Protein 1RCD (pdb70)

Structure (mmCIF, N/CA/C/O backbone):
data_1RCD
#
_entry.id   1RCD
#
_cell.length_a   182.355
_cell.length_b   182.355
_cell.length_c   182.355
_cell.angle_alpha   90.00
_cell.angle_beta   90.00
_cell.angle_gamma   90.00
#
_symmetry.space_group_name_H-M   'F 4 3 2'
#
loop_
_entity.id
_entity.type
_entity.pdbx_description
1 polymer 'L FERRITIN'
2 non-polymer 'TRIMETHYL GLYCINE'
3 water water
#
loop_
_atom_site.group_PDB
_atom_site.id
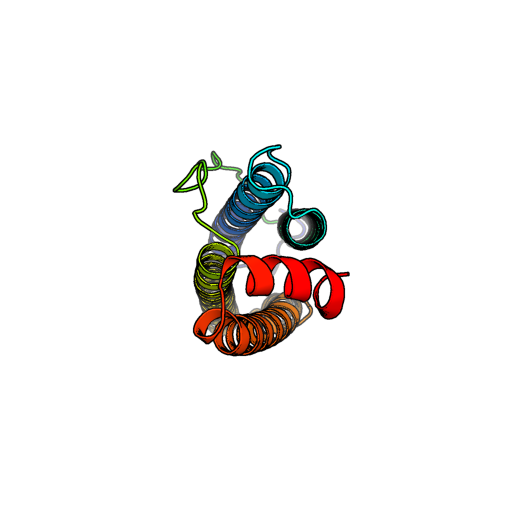_atom_site.type_symbol
_atom_site.label_atom_id
_atom_site.label_alt_id
_atom_site.label_comp_id
_atom_site.label_asym_id
_atom_site.label_entity_id
_atom_site.label_seq_id
_atom_site.pdbx_PDB_ins_code
_atom_site.Cartn_x
_atom_site.Cartn_y
_atom_site.Cartn_z
_atom_site.occupancy
_atom_site.B_iso_or_equiv
_atom_site.auth_seq_id
_atom_site.auth_comp_id
_atom_site.auth_asym_id
_atom_site.auth_atom_id
_atom_site.pdbx_PDB_model_num
ATOM 1 N N . SER A 1 3 ? 22.824 -18.395 53.099 1.00 18.99 2 SER A N 1
ATOM 2 C CA . SER A 1 3 ? 21.835 -17.984 52.061 1.00 17.05 2 SER A CA 1
ATOM 3 C C . SER A 1 3 ? 20.850 -19.125 51.856 1.00 15.35 2 SER A C 1
ATOM 4 O O . SER A 1 3 ? 21.253 -20.276 51.715 1.00 15.83 2 SER A O 1
ATOM 7 N N . GLN A 1 4 ? 19.565 -18.790 51.832 1.00 13.48 3 GLN A N 1
ATOM 8 C CA . GLN A 1 4 ? 18.495 -19.763 51.648 1.00 10.48 3 GLN A CA 1
ATOM 9 C C . GLN A 1 4 ? 18.550 -20.402 50.268 1.00 10.38 3 GLN A C 1
ATOM 10 O O . GLN A 1 4 ? 17.962 -21.447 50.026 1.00 12.47 3 GLN A O 1
ATOM 16 N N . VAL A 1 5 ? 19.248 -19.740 49.363 1.00 8.51 4 VAL A N 1
ATOM 17 C CA . VAL A 1 5 ? 19.366 -20.158 47.978 1.00 9.27 4 VAL A CA 1
ATOM 18 C C . VAL A 1 5 ? 20.567 -21.075 47.686 1.00 11.23 4 VAL A C 1
ATOM 19 O O . VAL A 1 5 ? 20.550 -21.884 46.746 1.00 8.80 4 VAL A O 1
ATOM 23 N N . ARG A 1 6 ? 21.584 -20.976 48.530 1.00 8.36 5 ARG A N 1
ATOM 24 C CA . ARG A 1 6 ? 22.811 -21.719 48.346 1.00 7.51 5 ARG A CA 1
ATOM 25 C C . ARG A 1 6 ? 22.676 -23.225 48.376 1.00 9.33 5 ARG A C 1
ATOM 26 O O . ARG A 1 6 ? 22.104 -23.793 49.308 1.00 9.99 5 ARG A O 1
ATOM 34 N N . GLN A 1 7 ? 23.227 -23.870 47.355 1.00 6.49 6 GLN A N 1
ATOM 35 C CA . GLN A 1 7 ? 23.204 -25.315 47.267 1.00 6.32 6 GLN A CA 1
ATOM 36 C C . GLN A 1 7 ? 24.316 -25.789 46.355 1.00 6.64 6 GLN A C 1
ATOM 37 O O . GLN A 1 7 ? 24.426 -25.350 45.216 1.00 8.56 6 GLN A O 1
ATOM 43 N N . ASN A 1 8 ? 25.135 -26.700 46.868 1.00 7.82 7 ASN A N 1
ATOM 44 C CA . ASN A 1 8 ? 26.254 -27.274 46.126 1.00 9.18 7 ASN A CA 1
ATOM 45 C C . ASN A 1 8 ? 27.190 -26.186 45.601 1.00 9.08 7 ASN A C 1
ATOM 46 O O . ASN A 1 8 ? 27.712 -26.280 44.486 1.00 8.00 7 ASN A O 1
ATOM 51 N N . PHE A 1 9 ? 27.369 -25.144 46.412 1.00 9.33 8 PHE A N 1
ATOM 52 C CA . PHE A 1 9 ? 28.240 -24.029 46.065 1.00 8.09 8 PHE A CA 1
ATOM 53 C C . PHE A 1 9 ? 29.340 -23.958 47.116 1.00 7.11 8 PHE A C 1
ATOM 54 O O . PHE A 1 9 ? 29.123 -23.515 48.240 1.00 9.25 8 PHE A O 1
ATOM 62 N N . HIS A 1 10 ? 30.517 -24.427 46.733 1.00 6.90 9 HIS A N 1
ATOM 63 C CA . HIS A 1 10 ? 31.676 -24.470 47.603 1.00 8.62 9 HIS A CA 1
ATOM 64 C C . HIS A 1 10 ? 32.341 -23.109 47.810 1.00 8.07 9 HIS A C 1
ATOM 65 O O . HIS A 1 10 ? 32.435 -22.292 46.896 1.00 8.14 9 HIS A O 1
ATOM 72 N N . GLN A 1 11 ? 32.852 -22.905 49.016 1.00 9.90 10 GLN A N 1
ATOM 73 C CA . GLN A 1 11 ? 33.547 -21.680 49.406 1.00 12.70 10 GLN A CA 1
ATOM 74 C C . GLN A 1 11 ? 34.715 -21.312 48.459 1.00 9.01 10 GLN A C 1
ATOM 75 O O . GLN A 1 11 ? 34.953 -20.138 48.169 1.00 8.44 10 GLN A O 1
ATOM 81 N N . ASP A 1 12 ? 35.455 -22.314 47.997 1.00 8.11 11 ASP A N 1
ATOM 82 C CA . ASP A 1 12 ? 36.574 -22.092 47.073 1.00 8.96 11 ASP A CA 1
ATOM 83 C C . ASP A 1 12 ? 36.107 -21.564 45.724 1.00 8.23 11 ASP A C 1
ATOM 84 O O . ASP A 1 12 ? 36.830 -20.826 45.062 1.00 8.07 11 ASP A O 1
ATOM 89 N N . CYS A 1 13 ? 34.922 -21.991 45.296 1.00 8.09 12 CYS A N 1
ATOM 90 C CA . CYS A 1 13 ? 34.362 -21.537 44.026 1.00 8.30 12 CYS A CA 1
ATOM 91 C C . CYS A 1 13 ? 33.881 -20.107 44.190 1.00 6.94 12 CYS A C 1
ATOM 92 O O . CYS A 1 13 ? 34.032 -19.287 43.287 1.00 9.50 12 CYS A O 1
ATOM 95 N N . GLU A 1 14 ? 33.298 -19.818 45.348 1.00 5.90 13 GLU A N 1
ATOM 96 C CA . GLU A 1 14 ? 32.827 -18.473 45.665 1.00 4.79 13 GLU A CA 1
ATOM 97 C C . GLU A 1 14 ? 34.023 -17.499 45.664 1.00 6.03 13 GLU A C 1
ATOM 98 O O . GLU A 1 14 ? 33.975 -16.422 45.064 1.00 5.97 13 GLU A O 1
ATOM 104 N N . ALA A 1 15 ? 35.110 -17.912 46.306 1.00 6.49 14 ALA A N 1
ATOM 105 C CA . ALA A 1 15 ? 36.315 -17.098 46.398 1.00 7.31 14 ALA A CA 1
ATOM 106 C C . ALA A 1 15 ? 36.990 -16.927 45.042 1.00 7.33 14 ALA A C 1
ATOM 107 O O . ALA A 1 15 ? 37.442 -15.836 44.697 1.00 7.31 14 ALA A O 1
ATOM 109 N N . GLY A 1 16 ? 37.058 -18.008 44.279 1.00 7.18 15 GLY A N 1
ATOM 1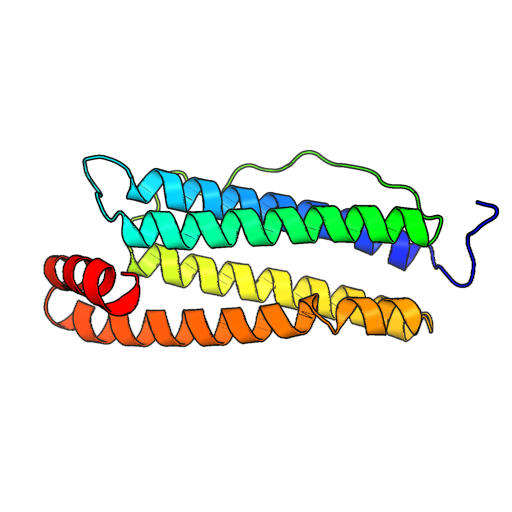10 C CA . GLY A 1 16 ? 37.669 -17.943 42.965 1.00 6.90 15 GLY A CA 1
ATOM 111 C C . GLY A 1 16 ? 36.898 -16.989 42.083 1.00 4.70 15 GLY A C 1
ATOM 112 O O . GLY A 1 16 ? 37.469 -16.281 41.273 1.00 7.35 15 GLY A O 1
ATOM 113 N N . LEU A 1 17 ? 35.583 -16.992 42.233 1.00 4.66 16 LEU A N 1
ATOM 114 C CA . LEU A 1 17 ? 34.715 -16.121 41.460 1.00 6.33 16 LEU A CA 1
ATOM 115 C C . LEU A 1 17 ? 35.050 -14.649 41.769 1.00 5.98 16 LEU A C 1
ATOM 116 O O . LEU A 1 17 ? 35.262 -13.844 40.856 1.00 8.35 16 LEU A O 1
ATOM 121 N N . ASN A 1 18 ? 35.155 -14.304 43.048 1.00 5.10 17 ASN A N 1
ATOM 122 C CA . ASN A 1 18 ? 35.486 -12.928 43.423 1.00 6.54 17 ASN A CA 1
ATOM 123 C C . ASN A 1 18 ? 36.864 -12.516 42.899 1.00 7.60 17 ASN A C 1
ATOM 124 O O . ASN A 1 18 ? 37.070 -11.373 42.471 1.00 5.74 17 ASN A O 1
ATOM 129 N N . ARG A 1 19 ? 37.804 -13.452 42.902 1.00 6.78 18 ARG A N 1
ATOM 130 C CA . ARG A 1 19 ? 39.145 -13.162 42.408 1.00 10.61 18 ARG A CA 1
ATOM 131 C C . ARG A 1 19 ? 39.099 -12.936 40.897 1.00 7.98 18 ARG A C 1
ATOM 132 O O . ARG A 1 19 ? 39.750 -12.035 40.376 1.00 8.05 18 ARG A O 1
ATOM 140 N N . THR A 1 20 ? 38.287 -13.722 40.202 1.00 6.86 19 THR A N 1
ATOM 141 C CA . THR A 1 20 ? 38.167 -13.591 38.756 1.00 7.29 19 THR A CA 1
ATOM 142 C C . THR A 1 20 ? 37.480 -12.295 38.290 1.00 7.23 19 THR A C 1
ATOM 143 O O . THR A 1 20 ? 37.827 -11.762 37.229 1.00 6.06 19 THR A O 1
ATOM 147 N N . VAL A 1 21 ? 36.513 -11.772 39.048 1.00 7.19 20 VAL A N 1
ATOM 148 C CA . VAL A 1 21 ? 35.897 -10.515 38.608 1.00 7.26 20 VAL A CA 1
ATOM 149 C C . VAL A 1 21 ? 36.927 -9.380 38.693 1.00 6.31 20 VAL A C 1
ATOM 150 O O . VAL A 1 21 ? 36.952 -8.492 37.836 1.00 6.14 20 VAL A O 1
ATOM 154 N N . ASN A 1 22 ? 37.823 -9.442 39.677 1.00 4.88 21 ASN A N 1
ATOM 155 C CA . ASN A 1 22 ? 38.850 -8.413 39.797 1.00 5.09 21 ASN A CA 1
ATOM 156 C C . ASN A 1 22 ? 39.787 -8.472 38.602 1.00 4.73 21 ASN A C 1
ATOM 157 O O . ASN A 1 22 ? 40.172 -7.441 38.052 1.00 4.93 21 ASN A O 1
ATOM 162 N N . LEU A 1 23 ? 40.161 -9.689 38.221 1.00 4.86 22 LEU A N 1
ATOM 163 C CA . LEU A 1 23 ? 41.037 -9.930 37.084 1.00 5.59 22 LEU A CA 1
ATOM 164 C C . LEU A 1 23 ? 40.389 -9.340 35.823 1.00 5.32 22 LEU A C 1
ATOM 165 O O . LEU A 1 23 ? 41.046 -8.667 35.028 1.00 4.94 22 LEU A O 1
ATOM 170 N N . LYS A 1 24 ? 39.100 -9.608 35.644 1.00 4.69 23 LYS A N 1
ATOM 171 C CA . LYS A 1 24 ? 38.356 -9.098 34.498 1.00 4.45 23 LYS A CA 1
ATOM 172 C C . LYS A 1 24 ? 38.297 -7.570 34.490 1.00 5.17 23 LYS A C 1
ATOM 173 O O . LYS A 1 24 ? 38.366 -6.961 33.428 1.00 4.83 23 LYS A O 1
ATOM 179 N N . PHE A 1 25 ? 38.125 -6.944 35.659 1.00 6.23 24 PHE A N 1
ATOM 180 C CA . PHE A 1 25 ? 38.118 -5.478 35.728 1.00 4.53 24 PHE A CA 1
ATOM 181 C C . PHE A 1 25 ? 39.507 -4.931 35.401 1.00 2.78 24 PHE A C 1
ATOM 182 O O . PHE A 1 25 ? 39.648 -3.911 34.726 1.00 2.70 24 PHE A O 1
ATOM 190 N N . HIS A 1 26 ? 40.539 -5.617 35.868 1.00 3.75 25 HIS A N 1
ATOM 191 C CA . HIS A 1 26 ? 41.896 -5.180 35.585 1.00 4.93 25 HIS A CA 1
ATOM 192 C C . HIS A 1 26 ? 42.203 -5.244 34.077 1.00 4.12 25 HIS A C 1
ATOM 193 O O . HIS A 1 26 ? 42.842 -4.338 33.540 1.00 5.49 25 HIS A O 1
ATOM 200 N N . SER A 1 27 ? 41.756 -6.311 33.411 1.00 4.25 26 SER A N 1
ATOM 201 C CA . SER A 1 27 ? 41.955 -6.474 31.970 1.00 5.40 26 SER A CA 1
ATOM 202 C C . SER A 1 27 ? 41.241 -5.374 31.214 1.00 3.82 26 SER A C 1
ATOM 203 O O . SER A 1 27 ? 41.780 -4.826 30.257 1.00 6.29 26 SER A O 1
ATOM 206 N N . SER A 1 28 ? 40.011 -5.085 31.628 1.00 4.96 27 SER A N 1
ATOM 207 C CA . SER A 1 28 ? 39.203 -4.024 31.024 1.00 6.04 27 SER A CA 1
ATOM 208 C C . SER A 1 28 ? 39.977 -2.706 31.110 1.00 4.88 27 SER A C 1
ATOM 209 O O . SER A 1 28 ? 40.084 -1.966 30.131 1.00 5.12 27 SER A O 1
ATOM 212 N N . TYR A 1 29 ? 40.539 -2.447 32.286 1.00 5.27 28 TYR A N 1
ATOM 213 C CA . TYR A 1 29 ? 41.306 -1.238 32.547 1.00 4.97 28 TYR A CA 1
ATOM 214 C C . TYR A 1 29 ? 42.543 -1.167 31.648 1.00 5.62 28 TYR A C 1
ATOM 215 O O . TYR A 1 29 ? 42.884 -0.093 31.134 1.00 3.14 28 TYR A O 1
ATOM 224 N N . VAL A 1 30 ? 43.209 -2.305 31.448 1.00 5.95 29 VAL A N 1
ATOM 225 C CA . VAL A 1 30 ? 44.390 -2.349 30.579 1.00 6.43 29 VAL A CA 1
ATOM 226 C C . VAL A 1 30 ? 43.993 -1.986 29.139 1.00 6.96 29 VAL A C 1
ATOM 227 O O . VAL A 1 30 ? 44.662 -1.182 28.485 1.00 5.23 29 VAL A O 1
ATOM 231 N N . TYR A 1 31 ? 42.893 -2.559 28.662 1.00 5.59 30 TYR A N 1
ATOM 232 C CA . TYR A 1 31 ? 42.415 -2.276 27.313 1.00 5.91 30 TYR A CA 1
ATOM 233 C C . TYR A 1 31 ? 42.019 -0.816 27.154 1.00 5.34 30 TYR A C 1
ATOM 234 O O . TYR A 1 31 ? 42.270 -0.226 26.114 1.00 4.78 30 TYR A O 1
ATOM 243 N N . LEU A 1 32 ? 41.397 -0.240 28.182 1.00 5.10 31 LEU A N 1
ATOM 244 C CA . LEU A 1 32 ? 41.005 1.171 28.157 1.00 5.44 31 LEU A CA 1
ATOM 245 C C . LEU A 1 32 ? 42.249 2.055 28.004 1.00 5.26 31 LEU A C 1
ATOM 246 O O . LEU A 1 32 ? 42.238 3.049 27.270 1.00 4.33 31 LEU A O 1
ATOM 251 N N . SER A 1 33 ? 43.307 1.705 28.730 1.00 3.90 32 SER A N 1
ATOM 252 C CA . SER A 1 33 ? 44.558 2.432 28.650 1.00 4.66 32 SER A CA 1
ATOM 253 C C . SER A 1 33 ? 45.091 2.377 27.219 1.00 6.25 32 SER A C 1
ATOM 254 O O . SER A 1 33 ? 45.548 3.385 26.682 1.00 7.50 32 SER A O 1
ATOM 257 N N . MET A 1 34 ? 45.057 1.194 26.610 1.00 7.06 33 MET A N 1
ATOM 258 C CA . MET A 1 34 ? 45.529 1.031 25.239 1.00 7.38 33 MET A CA 1
ATOM 259 C C . MET A 1 34 ? 44.695 1.859 24.282 1.00 7.98 33 MET A C 1
ATOM 260 O O . MET A 1 34 ? 45.248 2.561 23.448 1.00 11.65 33 MET A O 1
ATOM 265 N N . ALA A 1 35 ? 43.373 1.788 24.408 1.00 7.02 34 ALA A N 1
ATOM 266 C CA . ALA A 1 35 ? 42.468 2.557 23.551 1.00 7.15 34 ALA A CA 1
ATOM 267 C C . ALA A 1 35 ? 42.787 4.046 23.600 1.00 8.02 34 ALA A C 1
ATOM 268 O O . ALA A 1 35 ? 42.847 4.707 22.561 1.00 8.55 34 ALA A O 1
ATOM 270 N N . SER A 1 36 ? 42.985 4.566 24.809 1.00 7.25 35 SER A N 1
ATOM 271 C CA . SER A 1 36 ? 43.308 5.976 25.017 1.00 7.62 35 SER A CA 1
ATOM 272 C C . SER A 1 36 ? 44.647 6.344 24.380 1.00 8.25 35 SER A C 1
ATOM 273 O O . SER A 1 36 ? 44.799 7.434 23.815 1.00 7.81 35 SER A O 1
ATOM 276 N N . TYR A 1 37 ? 45.617 5.440 24.484 1.00 7.15 36 TYR A N 1
ATOM 277 C CA . TYR A 1 37 ? 46.942 5.660 23.915 1.00 7.44 36 TYR A CA 1
ATOM 278 C C . TYR A 1 37 ? 46.884 5.845 22.394 1.00 7.58 36 TYR A C 1
ATOM 279 O O . TYR A 1 37 ? 47.539 6.735 21.839 1.00 6.72 36 TYR A O 1
ATOM 288 N N . PHE A 1 38 ? 46.072 5.037 21.723 1.00 7.27 37 PHE A N 1
ATOM 289 C CA . PHE A 1 38 ? 45.978 5.132 20.276 1.00 8.87 37 PHE A CA 1
ATOM 290 C C . PHE A 1 38 ? 45.202 6.328 19.743 1.00 10.24 37 PHE A C 1
ATOM 291 O O . PHE A 1 38 ? 45.265 6.633 18.543 1.00 9.54 37 PHE A O 1
ATOM 299 N N . ASN A 1 39 ? 44.529 7.039 20.647 1.00 9.40 38 ASN A N 1
ATOM 300 C CA . ASN A 1 39 ? 43.766 8.232 20.286 1.00 11.06 38 ASN A CA 1
ATOM 301 C C . ASN A 1 39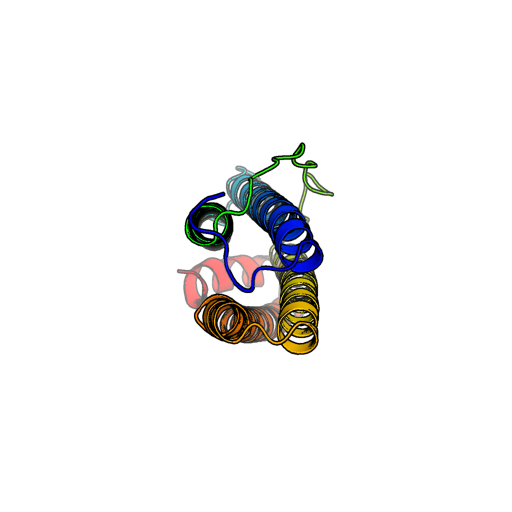 ? 44.598 9.491 20.491 1.00 9.47 38 ASN A C 1
ATOM 302 O O . ASN A 1 39 ? 44.127 10.599 20.248 1.00 10.00 38 ASN A O 1
ATOM 307 N N . ARG A 1 40 ? 45.816 9.323 21.001 1.00 8.11 39 ARG A N 1
ATOM 308 C CA . ARG A 1 40 ? 46.715 10.452 21.210 1.00 7.46 39 ARG A CA 1
ATOM 309 C C . ARG A 1 40 ? 47.042 11.058 19.850 1.00 7.06 39 ARG A C 1
ATOM 310 O O . ARG A 1 40 ? 47.204 10.327 18.868 1.00 6.04 39 ARG A O 1
ATOM 318 N N . ASP A 1 41 ? 47.156 12.381 19.787 1.00 5.80 40 ASP A N 1
ATOM 319 C CA . ASP A 1 41 ? 47.442 13.039 18.515 1.00 7.81 40 ASP A CA 1
ATOM 320 C C . ASP A 1 41 ? 48.771 12.585 17.896 1.00 7.73 40 ASP A C 1
ATOM 321 O O . ASP A 1 41 ? 48.957 12.654 16.687 1.00 6.48 40 ASP A O 1
ATOM 326 N N . ASP A 1 42 ? 49.690 12.117 18.726 1.00 5.97 41 ASP A N 1
ATOM 327 C CA . ASP A 1 42 ? 50.970 11.668 18.229 1.00 6.77 41 ASP A CA 1
ATOM 328 C C . ASP A 1 42 ? 51.016 10.165 17.944 1.00 6.88 41 ASP A C 1
ATOM 329 O O . ASP A 1 42 ? 52.083 9.623 17.682 1.00 7.28 41 ASP A O 1
ATOM 334 N N . VAL A 1 43 ? 49.871 9.495 18.022 1.00 4.89 42 VAL A N 1
ATOM 335 C CA . VAL A 1 43 ? 49.797 8.058 17.741 1.00 5.54 42 VAL A CA 1
ATOM 336 C C . VAL A 1 43 ? 48.775 7.945 16.618 1.00 7.86 42 VAL A C 1
ATOM 337 O O . VAL A 1 43 ? 49.052 7.369 15.562 1.00 9.92 42 VAL A O 1
ATOM 341 N N . ALA A 1 44 ? 47.592 8.495 16.863 1.00 6.71 43 ALA A N 1
ATOM 342 C CA . ALA A 1 44 ? 46.538 8.574 15.867 1.00 8.40 43 ALA A CA 1
ATOM 343 C C . ALA A 1 44 ? 46.176 7.334 15.048 1.00 9.09 43 ALA A C 1
ATOM 344 O O . ALA A 1 44 ? 46.150 7.386 13.814 1.00 7.70 43 ALA A O 1
ATOM 346 N N . LEU A 1 45 ? 45.847 6.238 15.721 1.00 7.25 44 LEU A N 1
ATOM 347 C CA . LEU A 1 45 ? 45.433 5.019 15.030 1.00 7.21 44 LEU A CA 1
ATOM 348 C C . LEU A 1 45 ? 44.030 4.707 15.561 1.00 7.16 44 LEU A C 1
ATOM 349 O O . LEU A 1 45 ? 43.840 3.831 16.397 1.00 6.13 44 LEU A O 1
ATOM 354 N N . SER A 1 46 ? 43.047 5.431 15.038 1.00 7.27 45 SER A N 1
ATOM 355 C CA . SER A 1 46 ? 41.657 5.313 15.463 1.00 9.51 45 SER A CA 1
ATOM 356 C C . SER A 1 46 ? 41.035 3.918 15.493 1.00 8.27 45 SER A C 1
ATOM 357 O O . SER A 1 46 ? 40.195 3.638 16.347 1.00 6.61 45 SER A O 1
ATOM 360 N N . ASN A 1 47 ? 41.370 3.067 14.530 1.00 8.34 46 ASN A N 1
ATOM 361 C CA . ASN A 1 47 ? 40.804 1.717 14.525 1.00 8.75 46 ASN A CA 1
ATOM 362 C C . ASN A 1 47 ? 41.448 0.764 15.528 1.00 7.53 46 ASN A C 1
ATOM 363 O O . ASN A 1 47 ? 40.821 -0.211 15.944 1.00 8.95 46 ASN A O 1
ATOM 368 N N . PHE A 1 48 ? 42.687 1.054 15.930 1.00 6.82 47 PHE A N 1
ATOM 369 C CA . PHE A 1 48 ? 43.355 0.262 16.966 1.00 4.87 47 PHE A CA 1
ATOM 370 C C . PHE A 1 48 ? 42.635 0.667 18.249 1.00 5.75 47 PHE A C 1
ATOM 371 O O . PHE A 1 48 ? 42.284 -0.172 19.070 1.00 7.63 47 PHE A O 1
ATOM 379 N N . ALA A 1 49 ? 42.403 1.970 18.402 1.00 5.73 48 ALA A N 1
ATOM 380 C CA . ALA A 1 49 ? 41.712 2.498 19.580 1.00 7.90 48 ALA A CA 1
ATOM 381 C C . ALA A 1 49 ? 40.327 1.852 19.723 1.00 8.36 48 ALA A C 1
ATOM 382 O O . ALA A 1 49 ? 39.956 1.383 20.801 1.00 8.17 48 ALA A O 1
ATOM 384 N N . LYS A 1 50 ? 39.583 1.823 18.622 1.00 7.81 49 LYS A N 1
ATOM 385 C CA . LYS A 1 50 ? 38.245 1.236 18.567 1.00 9.47 49 LYS A CA 1
ATOM 386 C C . LYS A 1 50 ? 38.277 -0.226 18.999 1.00 7.34 49 LYS A C 1
ATOM 387 O O . LYS A 1 50 ? 37.449 -0.666 19.795 1.00 5.23 49 LYS A O 1
ATOM 393 N N . PHE A 1 51 ? 39.235 -0.966 18.451 1.00 6.97 50 PHE A N 1
ATOM 394 C CA . PHE A 1 51 ? 39.413 -2.381 18.753 1.00 5.94 50 PHE A CA 1
ATOM 395 C C . PHE A 1 51 ? 39.637 -2.618 20.247 1.00 5.13 50 PHE A C 1
ATOM 396 O O . PHE A 1 51 ? 38.990 -3.476 20.847 1.00 6.63 50 PHE A O 1
ATOM 404 N N . PHE A 1 52 ? 40.550 -1.865 20.850 1.00 4.64 51 PHE A N 1
ATOM 405 C CA . PHE A 1 52 ? 40.840 -2.036 22.264 1.00 4.67 51 PHE A CA 1
ATOM 406 C C . PHE A 1 52 ? 39.708 -1.543 23.150 1.00 5.25 51 PHE A C 1
ATOM 407 O O . PHE A 1 52 ? 39.483 -2.084 24.236 1.00 6.89 51 PHE A O 1
ATOM 415 N N . ARG A 1 53 ? 38.960 -0.560 22.662 1.00 6.35 52 ARG A N 1
ATOM 416 C CA . ARG A 1 53 ? 37.822 -0.016 23.391 1.00 8.66 52 ARG A CA 1
ATOM 417 C C . ARG A 1 53 ? 36.767 -1.123 23.490 1.00 9.29 52 ARG A C 1
ATOM 418 O O . ARG A 1 53 ? 36.139 -1.326 24.536 1.00 8.09 52 ARG A O 1
ATOM 426 N N . GLU A 1 54 ? 36.573 -1.839 22.386 1.00 9.78 53 GLU A N 1
ATOM 427 C CA . GLU A 1 54 ? 35.616 -2.943 22.339 1.00 10.13 53 GLU A CA 1
ATOM 428 C C . GLU A 1 54 ? 36.040 -4.065 23.267 1.00 7.78 53 GLU A C 1
ATOM 429 O O . GLU A 1 54 ? 35.209 -4.608 24.000 1.00 9.98 53 GLU A O 1
ATOM 435 N N . ARG A 1 55 ? 37.330 -4.393 23.267 1.00 3.45 54 ARG A N 1
ATOM 436 C CA . ARG A 1 55 ? 37.849 -5.429 24.155 1.00 4.91 54 ARG A CA 1
ATOM 437 C C . ARG A 1 55 ? 37.592 -5.013 25.607 1.00 4.80 54 ARG A C 1
ATOM 438 O O . ARG A 1 55 ? 37.210 -5.841 26.429 1.00 7.68 54 ARG A O 1
ATOM 446 N N . SER A 1 56 ? 37.815 -3.735 25.914 1.00 5.48 55 SER A N 1
ATOM 447 C CA . SER A 1 56 ? 37.600 -3.196 27.256 1.00 6.54 55 SER A CA 1
ATOM 448 C C . SER A 1 56 ? 36.159 -3.418 27.713 1.00 8.93 55 SER A C 1
ATOM 449 O O . SER A 1 56 ? 35.920 -3.917 28.818 1.00 6.93 55 SER A O 1
ATOM 452 N N . GLU A 1 57 ? 35.201 -3.015 26.879 1.00 9.59 56 GLU A N 1
ATOM 453 C CA . GLU A 1 57 ? 33.788 -3.193 27.214 1.00 12.72 56 GLU A CA 1
ATOM 454 C C . GLU A 1 57 ? 33.410 -4.666 27.390 1.00 11.01 56 GLU A C 1
ATOM 455 O O . GLU A 1 57 ? 32.622 -4.993 28.272 1.00 11.65 56 GLU A O 1
ATOM 461 N N . GLU A 1 58 ? 33.980 -5.550 26.574 1.00 10.50 57 GLU A N 1
ATOM 462 C CA . GLU A 1 58 ? 33.689 -6.979 26.682 1.00 12.90 57 GLU A CA 1
ATOM 463 C C . GLU A 1 58 ? 34.155 -7.558 28.017 1.00 10.77 57 GLU A C 1
ATOM 464 O O . GLU A 1 58 ? 33.438 -8.350 28.644 1.00 7.67 57 GLU A O 1
ATOM 470 N N . GLU A 1 59 ? 35.362 -7.180 28.437 1.00 8.30 58 GLU A N 1
ATOM 471 C CA . GLU A 1 59 ? 35.920 -7.651 29.708 1.00 8.59 58 GLU A CA 1
ATOM 472 C C . GLU A 1 59 ? 35.081 -7.131 30.869 1.00 7.95 58 GLU A C 1
ATOM 473 O O . GLU A 1 59 ? 34.835 -7.852 31.839 1.00 7.47 58 GLU A O 1
ATOM 479 N N . LYS A 1 60 ? 34.635 -5.883 30.759 1.00 8.56 59 LYS A N 1
ATOM 480 C CA . LYS A 1 60 ? 33.797 -5.271 31.786 1.00 9.06 59 LYS A CA 1
ATOM 481 C C . LYS A 1 60 ? 32.470 -6.029 31.908 1.00 10.11 59 LYS A C 1
ATOM 482 O O . LYS A 1 60 ? 32.025 -6.331 33.013 1.00 9.55 59 LYS A O 1
ATOM 488 N N . GLU A 1 61 ? 31.836 -6.338 30.782 1.00 9.53 60 GLU A N 1
ATOM 489 C CA . GLU A 1 61 ? 30.568 -7.058 30.843 1.00 13.98 60 GLU A CA 1
ATOM 490 C C . GLU A 1 61 ? 30.730 -8.469 31.419 1.00 10.96 60 GLU A C 1
ATOM 491 O O . GLU A 1 61 ? 29.834 -8.984 32.095 1.00 11.39 60 GLU A O 1
ATOM 497 N N . HIS A 1 62 ? 31.871 -9.095 31.163 1.00 8.01 61 HIS A N 1
ATOM 498 C CA . HIS A 1 62 ? 32.125 -10.423 31.712 1.00 8.96 61 HIS A CA 1
ATOM 499 C C . HIS A 1 62 ? 32.198 -10.325 33.231 1.00 8.09 61 HIS A C 1
ATOM 500 O O . HIS A 1 62 ? 31.618 -11.146 33.940 1.00 7.39 61 HIS A O 1
ATOM 507 N N . ALA A 1 63 ? 32.912 -9.311 33.718 1.00 7.56 62 ALA A N 1
ATOM 508 C CA . ALA A 1 63 ? 33.059 -9.087 35.149 1.00 8.31 62 ALA A CA 1
ATOM 509 C C . ALA A 1 63 ? 31.687 -8.935 35.806 1.00 8.42 62 ALA A C 1
ATOM 510 O O . ALA A 1 63 ? 31.427 -9.504 36.864 1.00 8.34 62 ALA A O 1
ATOM 512 N N . GLU A 1 64 ? 30.807 -8.180 35.162 1.00 8.19 63 GLU A N 1
ATOM 513 C CA . GLU A 1 64 ? 29.470 -7.961 35.685 1.00 12.06 63 GLU A CA 1
ATOM 514 C C . GLU A 1 64 ? 28.609 -9.229 35.672 1.00 10.00 63 GLU A C 1
ATOM 515 O O . GLU A 1 64 ? 27.790 -9.445 36.573 1.00 8.99 63 GLU A O 1
ATOM 521 N N . LYS A 1 65 ? 28.803 -10.076 34.667 1.00 8.00 64 LYS A N 1
ATOM 522 C CA . LYS A 1 65 ? 28.050 -11.329 34.593 1.00 10.32 64 LYS A CA 1
ATOM 523 C C . LYS A 1 65 ? 28.516 -12.311 35.677 1.00 8.66 64 LYS A C 1
ATOM 524 O O . LYS A 1 65 ? 27.717 -13.098 36.192 1.00 7.72 64 LYS A O 1
ATOM 530 N N . LEU A 1 66 ? 29.803 -12.269 36.015 1.00 5.23 65 LEU A N 1
ATOM 531 C CA . LEU A 1 66 ? 30.345 -13.125 37.070 1.00 6.77 65 LEU A CA 1
ATOM 532 C C . LEU A 1 66 ? 29.777 -12.682 38.431 1.00 6.65 65 LEU A C 1
ATOM 533 O O . LEU A 1 66 ? 29.485 -13.511 39.297 1.00 6.13 65 LEU A O 1
ATOM 538 N N . ILE A 1 67 ? 29.627 -11.375 38.620 1.00 6.15 66 ILE A N 1
ATOM 539 C CA . ILE A 1 67 ? 29.057 -10.831 39.862 1.00 7.05 66 ILE A CA 1
ATOM 540 C C . ILE A 1 67 ? 27.606 -11.318 39.979 1.00 7.78 66 ILE A C 1
ATOM 541 O O . ILE A 1 67 ? 27.144 -11.737 41.040 1.00 7.83 66 ILE A O 1
ATOM 546 N N . GLU A 1 68 ? 26.900 -11.264 38.860 1.00 7.77 67 GLU A N 1
ATOM 547 C CA . GLU A 1 68 ? 25.518 -11.695 38.782 1.00 9.44 67 GLU A CA 1
ATOM 548 C C . GLU A 1 68 ? 25.418 -13.203 39.087 1.00 7.89 67 GLU A C 1
ATOM 549 O O . GLU A 1 68 ? 24.486 -13.649 39.769 1.00 4.14 67 GLU A O 1
ATOM 555 N N . T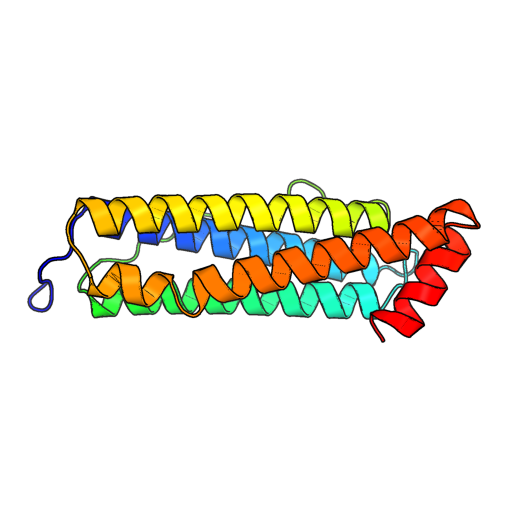YR A 1 69 ? 26.395 -13.973 38.610 1.00 6.14 68 TYR A N 1
ATOM 556 C CA . TYR A 1 69 ? 26.411 -15.418 38.848 1.00 5.99 68 TYR A CA 1
ATOM 557 C C . TYR A 1 69 ? 26.612 -15.703 40.336 1.00 5.19 68 TYR A C 1
ATOM 558 O O . TYR A 1 69 ? 26.011 -16.633 40.887 1.00 5.34 68 TYR A O 1
ATOM 567 N N . GLN A 1 70 ? 27.482 -14.917 40.968 1.00 4.78 69 GLN A N 1
ATOM 568 C CA . GLN A 1 70 ? 27.775 -15.037 42.395 1.00 4.99 69 GLN A CA 1
ATOM 569 C C . GLN A 1 70 ? 26.468 -14.890 43.189 1.00 5.79 69 GLN A C 1
ATOM 570 O O . GLN A 1 70 ? 26.154 -15.708 44.063 1.00 5.78 69 GLN A O 1
ATOM 576 N N . ASN A 1 71 ? 25.698 -13.859 42.860 1.00 5.78 70 ASN A N 1
ATOM 577 C CA . ASN A 1 71 ? 24.423 -13.617 43.525 1.00 6.85 70 ASN A CA 1
ATOM 578 C C . ASN A 1 71 ? 23.411 -14.728 43.282 1.00 7.59 70 ASN A C 1
ATOM 579 O O . ASN A 1 71 ? 22.652 -15.093 44.178 1.00 9.80 70 ASN A O 1
ATOM 584 N N . GLN A 1 72 ? 23.394 -15.261 42.066 1.00 8.30 71 GLN A N 1
ATOM 585 C CA . GLN A 1 72 ? 22.455 -16.319 41.706 1.00 9.50 71 GLN A CA 1
ATOM 586 C C . GLN A 1 72 ? 22.647 -17.595 42.530 1.00 7.25 71 GLN A C 1
ATOM 587 O O . GLN A 1 72 ? 21.676 -18.267 42.882 1.00 6.15 71 GLN A O 1
ATOM 593 N N . ARG A 1 73 ? 23.902 -17.909 42.836 1.00 5.77 72 ARG A N 1
ATOM 594 C CA . ARG A 1 73 ? 24.243 -19.100 43.592 1.00 4.23 72 ARG A CA 1
ATOM 595 C C . ARG A 1 73 ? 24.187 -18.912 45.101 1.00 5.68 72 ARG A C 1
ATOM 596 O O . ARG A 1 73 ? 24.351 -19.874 45.850 1.00 4.50 72 ARG A O 1
ATOM 604 N N . GLY A 1 74 ? 23.949 -17.684 45.550 1.00 5.12 73 GLY A N 1
ATOM 605 C CA . GLY A 1 74 ? 23.886 -17.434 46.979 1.00 5.23 73 GLY A CA 1
ATOM 606 C C . GLY A 1 74 ? 25.240 -17.113 47.576 1.00 6.46 73 GLY A C 1
ATOM 607 O O . GLY A 1 74 ? 25.424 -17.226 48.789 1.00 7.04 73 GLY A O 1
ATOM 608 N N . GLY A 1 75 ? 26.203 -16.792 46.715 1.00 5.25 74 GLY A N 1
ATOM 609 C CA . GLY A 1 75 ? 27.524 -16.421 47.175 1.00 4.30 74 GLY A CA 1
ATOM 610 C C . GLY A 1 75 ? 27.474 -14.931 47.470 1.00 7.21 74 GLY A C 1
ATOM 611 O O . GLY A 1 75 ? 26.498 -14.254 47.130 1.00 9.07 74 GLY A O 1
ATOM 612 N N . ARG A 1 76 ? 28.517 -14.402 48.088 1.00 8.58 75 ARG A N 1
ATOM 613 C CA . ARG A 1 76 ? 28.543 -12.987 48.413 1.00 10.01 75 ARG A CA 1
ATOM 614 C C . ARG A 1 76 ? 29.711 -12.301 47.715 1.00 9.17 75 ARG A C 1
ATOM 615 O O . ARG A 1 76 ? 30.854 -12.765 47.763 1.00 9.04 75 ARG A O 1
ATOM 623 N N . VAL A 1 77 ? 29.392 -11.232 47.003 1.00 9.74 76 VAL A N 1
ATOM 624 C CA . VAL A 1 77 ? 30.374 -10.467 46.250 1.00 12.28 76 VAL A CA 1
ATOM 625 C C . VAL A 1 77 ? 31.255 -9.611 47.162 1.00 12.03 76 VAL A C 1
ATOM 626 O O . VAL A 1 77 ? 30.778 -8.981 48.107 1.00 12.82 76 VAL A O 1
ATOM 630 N N . PHE A 1 78 ? 32.551 -9.644 46.896 1.00 11.40 77 PHE A N 1
ATOM 631 C CA . PHE A 1 78 ? 33.516 -8.849 47.632 1.00 13.20 77 PHE A CA 1
ATOM 632 C C . PHE A 1 78 ? 34.387 -8.233 46.564 1.00 12.11 77 PHE A C 1
ATOM 633 O O . PHE A 1 78 ? 35.070 -8.941 45.818 1.00 11.20 77 PHE A O 1
ATOM 641 N N . LEU A 1 79 ? 34.296 -6.917 46.441 1.00 10.15 78 LEU A N 1
ATOM 642 C CA . LEU A 1 79 ? 35.064 -6.194 45.441 1.00 11.08 78 LEU A CA 1
ATOM 643 C C . LEU A 1 79 ? 36.382 -5.682 46.021 1.00 11.43 78 LEU A C 1
ATOM 644 O O . LEU A 1 79 ? 36.446 -5.267 47.178 1.00 12.57 78 LEU A O 1
ATOM 649 N N . GLN A 1 80 ? 37.439 -5.766 45.229 1.00 9.98 79 GLN A N 1
ATOM 650 C CA . GLN A 1 80 ? 38.749 -5.312 45.654 1.00 8.81 79 GLN A CA 1
ATOM 651 C C . GLN A 1 80 ? 39.189 -4.171 44.752 1.00 5.80 79 GLN A C 1
ATOM 652 O O . GLN A 1 80 ? 38.579 -3.921 43.716 1.00 4.88 79 GLN A O 1
ATOM 658 N N . SER A 1 81 ? 40.222 -3.450 45.160 1.00 4.88 80 SER A N 1
ATOM 659 C CA . SER A 1 81 ? 40.714 -2.349 44.353 1.00 5.26 80 SER A CA 1
ATOM 660 C C . SER A 1 81 ? 41.229 -2.867 43.015 1.00 4.53 80 SER A C 1
ATOM 661 O O . SER A 1 81 ? 41.711 -3.995 42.906 1.00 3.66 80 SER A O 1
ATOM 664 N N . VAL A 1 82 ? 41.057 -2.060 41.983 1.00 4.98 81 VAL A N 1
ATOM 665 C CA . VAL A 1 82 ? 41.505 -2.433 40.658 1.00 4.54 81 VAL A CA 1
ATOM 666 C C . VAL A 1 82 ? 42.835 -1.753 40.382 1.00 5.28 81 VAL A C 1
ATOM 667 O O . VAL A 1 82 ? 42.918 -0.527 40.290 1.00 5.16 81 VAL A O 1
ATOM 671 N N . GLU A 1 83 ? 43.882 -2.562 40.285 1.00 5.95 82 GLU A N 1
ATOM 672 C CA . GLU A 1 83 ? 45.226 -2.073 40.022 1.00 5.67 82 GLU A CA 1
ATOM 673 C C . GLU A 1 83 ? 45.278 -1.440 38.626 1.00 7.59 82 GLU A C 1
ATOM 674 O O . GLU A 1 83 ? 44.655 -1.933 37.679 1.00 6.95 82 GLU A O 1
ATOM 680 N N . LYS A 1 84 ? 45.994 -0.327 38.519 1.00 6.60 83 LYS A N 1
ATOM 681 C CA . LYS A 1 84 ? 46.153 0.374 37.263 1.00 6.34 83 LYS A CA 1
ATOM 682 C C . LYS A 1 84 ? 47.018 -0.460 36.312 1.00 7.33 83 LYS A C 1
ATOM 683 O O . LYS A 1 84 ? 47.736 -1.375 36.737 1.00 6.46 83 LYS A O 1
ATOM 689 N N . PRO A 1 85 ? 46.943 -0.173 35.003 1.00 8.59 84 PRO A N 1
ATOM 690 C CA . PRO A 1 85 ? 47.745 -0.921 34.032 1.00 8.75 84 PRO A CA 1
ATOM 691 C C . PRO A 1 85 ? 49.231 -0.772 34.319 1.00 10.85 84 PRO A C 1
ATOM 692 O O . PRO A 1 85 ? 49.677 0.211 34.912 1.00 9.11 84 PRO A O 1
ATOM 696 N N . GLU A 1 86 ? 49.994 -1.727 33.816 1.00 14.21 85 GLU A N 1
ATOM 697 C CA . GLU A 1 86 ? 51.432 -1.777 34.007 1.00 17.18 85 GLU A CA 1
ATOM 698 C C . GLU A 1 86 ? 52.158 -0.654 33.275 1.00 17.12 85 GLU A C 1
ATOM 699 O O . GLU A 1 86 ? 53.249 -0.261 33.670 1.00 18.03 85 GLU A O 1
ATOM 705 N N . ARG A 1 87 ? 51.553 -0.139 32.210 1.00 16.10 86 ARG A N 1
ATOM 706 C CA . ARG A 1 87 ? 52.156 0.942 31.437 1.00 16.88 86 ARG A CA 1
ATOM 707 C C . ARG A 1 87 ? 51.119 1.995 31.082 1.00 16.48 86 ARG A C 1
ATOM 708 O O . ARG A 1 87 ? 49.918 1.738 31.126 1.00 14.21 86 ARG A O 1
ATOM 716 N N . ASP A 1 88 ? 51.594 3.191 30.749 1.00 19.34 87 ASP A N 1
ATOM 717 C CA . ASP A 1 88 ? 50.715 4.270 30.302 1.00 19.96 87 ASP A CA 1
ATOM 718 C C . ASP A 1 88 ? 51.023 4.532 28.823 1.00 19.06 87 ASP A C 1
ATOM 719 O O . ASP A 1 88 ? 50.207 5.094 28.099 1.00 23.51 87 ASP A O 1
ATOM 724 N N . ASP A 1 89 ? 52.190 4.076 28.374 1.00 15.81 88 ASP A N 1
ATOM 725 C CA . ASP A 1 89 ? 52.611 4.232 26.985 1.00 15.23 88 ASP A CA 1
ATOM 726 C C . ASP A 1 89 ? 52.760 2.810 26.442 1.00 13.40 88 ASP A C 1
ATOM 727 O O . ASP A 1 89 ? 53.463 1.991 27.028 1.00 13.45 88 ASP A O 1
ATOM 732 N N . TRP A 1 90 ? 52.109 2.528 25.318 1.00 11.60 89 TRP A N 1
ATOM 733 C CA . TRP A 1 90 ? 52.132 1.187 24.747 1.00 11.27 89 TRP A CA 1
ATOM 734 C C . TRP A 1 90 ? 53.013 0.975 23.523 1.00 10.09 89 TRP A C 1
ATOM 735 O O . TRP A 1 90 ? 52.854 -0.003 22.793 1.00 9.62 89 TRP A O 1
ATOM 746 N N . ALA A 1 91 ? 53.948 1.901 23.330 1.00 11.29 90 ALA A N 1
ATOM 747 C CA . ALA A 1 91 ? 54.929 1.853 22.250 1.00 11.73 90 ALA A CA 1
ATOM 748 C C . ALA A 1 91 ? 54.401 1.922 20.824 1.00 12.38 90 ALA A C 1
ATOM 749 O O . ALA A 1 91 ? 54.634 2.905 20.124 1.00 15.47 90 ALA A O 1
ATOM 751 N N . ASN A 1 92 ? 53.722 0.874 20.381 1.00 9.70 91 ASN A N 1
ATOM 752 C CA . ASN A 1 92 ? 53.195 0.844 19.026 1.00 9.39 91 ASN A CA 1
ATOM 753 C C . ASN A 1 92 ? 52.134 -0.230 18.882 1.00 7.86 91 ASN A C 1
ATOM 754 O O . ASN A 1 92 ? 51.903 -1.001 19.810 1.00 7.06 91 ASN A O 1
ATOM 759 N N . GLY A 1 93 ? 51.510 -0.282 17.707 1.00 9.11 92 GLY A N 1
ATOM 760 C CA . GLY A 1 93 ? 50.464 -1.249 17.429 1.00 7.18 92 GLY A CA 1
ATOM 761 C C . GLY A 1 93 ? 50.836 -2.707 17.624 1.00 9.80 92 GLY A C 1
ATOM 762 O O . GLY A 1 93 ? 50.020 -3.492 18.106 1.00 8.72 92 GLY A O 1
ATOM 763 N N . LEU A 1 94 ? 52.052 -3.082 17.229 1.00 8.38 93 LEU A N 1
ATOM 764 C CA . LEU A 1 94 ? 52.514 -4.464 17.367 1.00 10.57 93 LEU A CA 1
ATOM 765 C C . LEU A 1 94 ? 52.753 -4.861 18.825 1.00 10.27 93 LEU A C 1
ATOM 766 O O . LEU A 1 94 ? 52.331 -5.928 19.265 1.00 9.30 93 LEU A O 1
ATOM 771 N N . GLU A 1 95 ? 53.409 -3.983 19.572 1.00 10.26 94 GLU A N 1
ATOM 772 C CA . GLU A 1 95 ? 53.690 -4.224 20.979 1.00 9.95 94 GLU A CA 1
ATOM 773 C C . GLU A 1 95 ? 52.380 -4.316 21.767 1.00 7.78 94 GLU A C 1
ATOM 774 O O . GLU A 1 95 ? 52.246 -5.144 22.666 1.00 8.14 94 GLU A O 1
ATOM 780 N N . ALA A 1 96 ? 51.406 -3.488 21.410 1.00 6.20 95 ALA A N 1
ATOM 781 C CA . ALA A 1 96 ? 50.111 -3.500 22.078 1.00 6.28 95 ALA A CA 1
ATOM 782 C C . ALA A 1 96 ? 49.387 -4.829 21.835 1.00 6.66 95 ALA A C 1
ATOM 783 O O . ALA A 1 96 ? 48.822 -5.411 22.768 1.00 6.99 95 ALA A O 1
ATOM 785 N N . LEU A 1 97 ? 49.407 -5.293 20.584 1.00 6.02 96 LEU A N 1
ATOM 786 C CA . LEU A 1 97 ? 48.788 -6.562 20.184 1.00 7.07 96 LEU A CA 1
ATOM 787 C C . LEU A 1 97 ? 49.432 -7.738 20.925 1.00 5.91 96 LEU A C 1
ATOM 788 O O . LEU A 1 97 ? 48.742 -8.629 21.412 1.00 4.88 96 LEU A O 1
ATOM 793 N N . GLN A 1 98 ? 50.759 -7.735 20.999 1.00 5.80 97 GLN A N 1
ATOM 794 C CA . GLN A 1 98 ? 51.487 -8.787 21.696 1.00 8.08 97 GLN A CA 1
ATOM 795 C C . GLN A 1 98 ? 51.171 -8.782 23.192 1.00 7.69 97 GLN A C 1
ATOM 796 O O . GLN A 1 98 ? 51.041 -9.844 23.813 1.00 9.11 97 GLN A O 1
ATOM 802 N N . THR A 1 99 ? 51.006 -7.594 23.763 1.00 6.63 98 THR A N 1
ATOM 803 C CA . THR A 1 99 ? 50.675 -7.490 25.180 1.00 7.34 98 THR A CA 1
ATOM 804 C C . THR A 1 99 ? 49.268 -8.048 25.421 1.00 7.25 98 THR A C 1
ATOM 805 O O . THR A 1 99 ? 49.037 -8.767 26.394 1.00 7.70 98 THR A O 1
ATOM 809 N N . ALA A 1 100 ? 48.343 -7.736 24.514 1.00 5.89 99 ALA A N 1
ATOM 810 C CA . ALA A 1 100 ? 46.972 -8.215 24.611 1.00 4.32 99 ALA A CA 1
ATOM 811 C C . ALA A 1 100 ? 46.921 -9.746 24.541 1.00 5.87 99 ALA A C 1
ATOM 812 O O . ALA A 1 100 ? 46.188 -10.375 25.307 1.00 7.88 99 ALA A O 1
ATOM 814 N N . LEU A 1 101 ? 47.720 -10.354 23.663 1.00 6.29 100 LEU A N 1
ATOM 815 C CA . LEU A 1 101 ? 47.746 -11.817 23.552 1.00 7.42 100 LEU A CA 1
ATOM 816 C C . LEU A 1 101 ? 48.194 -12.422 24.880 1.00 7.44 100 LEU A C 1
ATOM 817 O O . LEU A 1 101 ? 47.628 -13.416 25.346 1.00 6.16 100 LEU A O 1
ATOM 822 N N . LYS A 1 102 ? 49.227 -11.827 25.472 1.00 9.35 101 LYS A N 1
ATOM 823 C CA . LYS A 1 102 ? 49.743 -12.282 26.764 1.00 11.83 101 LYS A CA 1
ATOM 824 C C . LYS A 1 102 ? 48.678 -12.104 27.840 1.00 10.03 101 LYS A C 1
ATOM 825 O O . LYS A 1 102 ? 48.492 -12.977 28.686 1.00 10.47 101 LYS A O 1
ATOM 831 N N . LEU A 1 103 ? 47.961 -10.986 27.790 1.00 9.75 102 LEU A N 1
ATOM 832 C CA . LEU A 1 103 ? 46.906 -10.729 28.758 1.00 10.05 102 LEU A CA 1
ATOM 833 C C . LEU A 1 103 ? 45.793 -11.764 28.600 1.00 9.68 102 LEU A C 1
ATOM 834 O O . LEU A 1 103 ? 45.345 -12.366 29.576 1.00 8.27 102 LEU A O 1
ATOM 839 N N . GLN A 1 104 ? 45.369 -11.994 27.363 1.00 7.91 103 GLN A N 1
ATOM 840 C CA . GLN A 1 104 ? 44.300 -12.949 27.098 1.00 7.38 103 GLN A CA 1
ATOM 841 C C . GLN A 1 104 ? 44.647 -14.353 27.556 1.00 6.37 103 GLN A C 1
ATOM 842 O O . 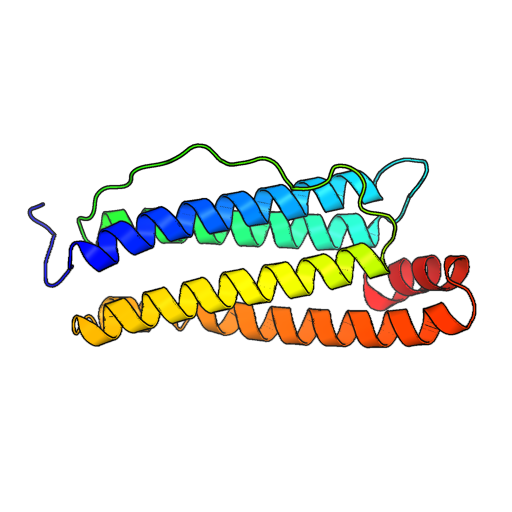GLN A 1 104 ? 43.786 -15.075 28.050 1.00 7.71 103 GLN A O 1
ATOM 848 N N . LYS A 1 105 ? 45.902 -14.747 27.403 1.00 7.77 104 LYS A N 1
ATOM 849 C CA . LYS A 1 105 ? 46.295 -16.080 27.814 1.00 9.34 104 LYS A CA 1
ATOM 850 C C . LYS A 1 105 ? 46.330 -16.235 29.325 1.00 9.40 104 LYS A C 1
ATOM 851 O O . LYS A 1 105 ? 46.010 -17.310 29.842 1.00 8.68 104 LYS A O 1
ATOM 857 N N . SER A 1 106 ? 46.642 -15.155 30.040 1.00 9.72 105 SER A N 1
ATOM 858 C CA . SER A 1 106 ? 46.677 -15.208 31.502 1.00 11.45 105 SER A CA 1
ATOM 859 C C . SER A 1 106 ? 45.259 -15.259 32.056 1.00 8.55 105 SER A C 1
ATOM 860 O O . SER A 1 106 ? 45.001 -15.944 33.043 1.00 10.47 105 SER A O 1
ATOM 863 N N . VAL A 1 107 ? 44.337 -14.566 31.398 1.00 8.56 106 VAL A N 1
ATOM 864 C CA . VAL A 1 107 ? 42.941 -14.574 31.816 1.00 10.39 106 VAL A CA 1
ATOM 865 C C . VAL A 1 107 ? 42.357 -15.953 31.490 1.00 11.17 106 VAL A C 1
ATOM 866 O O . VAL A 1 107 ? 41.590 -16.509 32.274 1.00 11.02 106 VAL A O 1
ATOM 870 N N . ASN A 1 108 ? 42.756 -16.518 30.353 1.00 9.87 107 ASN A N 1
ATOM 871 C CA . ASN A 1 108 ? 42.279 -17.839 29.964 1.00 9.31 107 ASN A CA 1
ATOM 872 C C . ASN A 1 108 ? 42.727 -18.865 31.012 1.00 9.11 107 ASN A C 1
ATOM 873 O O . ASN A 1 108 ? 41.941 -19.699 31.454 1.00 8.31 107 ASN A O 1
ATOM 878 N N . GLN A 1 109 ? 43.985 -18.780 31.430 1.00 8.01 108 GLN A N 1
ATOM 879 C CA . GLN A 1 109 ? 44.508 -19.694 32.426 1.00 8.72 108 GLN A CA 1
ATOM 880 C C . GLN A 1 109 ? 43.722 -19.578 33.726 1.00 9.34 108 GLN A C 1
ATOM 881 O O . GLN A 1 109 ? 43.461 -20.585 34.387 1.00 10.97 108 GLN A O 1
ATOM 887 N N . ALA A 1 110 ? 43.375 -18.352 34.110 1.00 8.31 109 ALA A N 1
ATOM 888 C CA . ALA A 1 110 ? 42.608 -18.132 35.333 1.00 8.34 109 ALA A CA 1
ATOM 889 C C . ALA A 1 110 ? 41.241 -18.800 35.221 1.00 7.77 109 ALA A C 1
ATOM 890 O O . ALA A 1 110 ? 40.764 -19.419 36.170 1.00 8.41 109 ALA A O 1
ATOM 892 N N . LEU A 1 111 ? 40.611 -18.683 34.056 1.00 7.53 110 LEU A N 1
ATOM 893 C CA . LEU A 1 111 ? 39.304 -19.298 33.851 1.00 6.40 110 LEU A CA 1
ATOM 894 C C . LEU A 1 111 ? 39.423 -20.820 33.878 1.00 7.09 110 LEU A C 1
ATOM 895 O O . LEU A 1 111 ? 38.535 -21.505 34.382 1.00 8.06 110 LEU A O 1
ATOM 900 N N . LEU A 1 112 ? 40.512 -21.351 33.330 1.00 6.22 111 LEU A N 1
ATOM 901 C CA . LEU A 1 112 ? 40.741 -22.792 33.326 1.00 6.10 111 LEU A CA 1
ATOM 902 C C . LEU A 1 112 ? 40.965 -23.289 34.759 1.00 7.49 111 LEU A C 1
ATOM 903 O O . LEU A 1 112 ? 40.456 -24.344 35.151 1.00 7.62 111 LEU A O 1
ATOM 908 N N . ASP A 1 113 ? 41.703 -22.516 35.551 1.00 9.09 112 ASP A N 1
ATOM 909 C CA . ASP A 1 113 ? 41.959 -22.889 36.937 1.00 9.48 112 ASP A CA 1
ATOM 910 C C . ASP A 1 113 ? 40.659 -22.876 37.731 1.00 8.74 112 ASP A C 1
ATOM 911 O O . ASP A 1 113 ? 40.433 -23.763 38.545 1.00 9.77 112 ASP A O 1
ATOM 916 N N . LEU A 1 114 ? 39.813 -21.873 37.497 1.00 8.03 113 LEU A N 1
ATOM 917 C CA . LEU A 1 114 ? 38.529 -21.772 38.194 1.00 9.17 113 LEU A CA 1
ATOM 918 C C . LEU A 1 114 ? 37.648 -22.950 37.793 1.00 8.52 113 LEU A C 1
ATOM 919 O O . LEU A 1 114 ? 37.009 -23.582 38.635 1.00 8.46 113 LEU A O 1
ATOM 924 N N . HIS A 1 115 ? 37.650 -23.270 36.507 1.00 7.94 114 HIS A N 1
ATOM 925 C CA . HIS A 1 115 ? 36.880 -24.391 36.009 1.00 6.83 114 HIS A CA 1
ATOM 926 C C . HIS A 1 115 ? 37.326 -25.683 36.694 1.00 9.91 114 HIS A C 1
ATOM 927 O O . HIS A 1 115 ? 36.493 -26.526 37.034 1.00 11.52 114 HIS A O 1
ATOM 934 N N . ALA A 1 116 ? 38.636 -25.850 36.875 1.00 9.65 115 ALA A N 1
ATOM 935 C CA . ALA A 1 116 ? 39.174 -27.042 37.530 1.00 9.14 115 ALA A CA 1
ATOM 936 C C . ALA A 1 116 ? 38.706 -27.137 38.987 1.00 9.60 115 ALA A C 1
ATOM 937 O O . ALA A 1 116 ? 38.473 -28.231 39.494 1.00 9.23 115 ALA A O 1
ATOM 939 N N . VAL A 1 117 ? 38.591 -25.999 39.666 1.00 9.75 116 VAL A N 1
ATOM 940 C CA . VAL A 1 117 ? 38.117 -25.997 41.051 1.00 10.57 116 VAL A CA 1
ATOM 941 C C . VAL A 1 117 ? 36.655 -26.454 41.086 1.00 10.77 116 VAL A C 1
ATOM 942 O O . VAL A 1 117 ? 36.275 -27.296 41.907 1.00 10.61 116 VAL A O 1
ATOM 946 N N . ALA A 1 118 ? 35.849 -25.918 40.175 1.00 8.46 117 ALA A N 1
ATOM 947 C CA . ALA A 1 118 ? 34.432 -26.266 40.090 1.00 10.62 117 ALA A CA 1
ATOM 948 C C . ALA A 1 118 ? 34.242 -27.764 39.790 1.00 10.35 117 ALA A C 1
ATOM 949 O O . ALA A 1 118 ? 33.350 -28.421 40.347 1.00 9.55 117 ALA A O 1
ATOM 951 N N . ALA A 1 119 ? 35.092 -28.294 38.912 1.00 10.75 118 ALA A N 1
ATOM 952 C CA . ALA A 1 119 ? 35.048 -29.701 38.531 1.00 9.66 118 ALA A CA 1
ATOM 953 C C . ALA A 1 119 ? 35.417 -30.571 39.728 1.00 10.09 118 ALA A C 1
ATOM 954 O O . ALA A 1 119 ? 34.753 -31.571 40.005 1.00 10.86 118 ALA A O 1
ATOM 956 N N . ASP A 1 120 ? 36.459 -30.161 40.448 1.00 12.65 119 ASP A N 1
ATOM 957 C CA . ASP A 1 120 ? 36.943 -30.874 41.630 1.00 15.29 119 ASP A CA 1
ATOM 958 C C . ASP A 1 120 ? 35.861 -30.924 42.710 1.00 15.13 119 ASP A C 1
ATOM 959 O O . ASP A 1 120 ? 35.697 -31.933 43.387 1.00 15.13 119 ASP A O 1
ATOM 964 N N . LYS A 1 121 ? 35.107 -29.840 42.845 1.00 12.97 120 LYS A N 1
ATOM 965 C CA . LYS A 1 121 ? 34.037 -29.763 43.829 1.00 11.53 120 LYS A CA 1
ATOM 966 C C . LYS A 1 121 ? 32.716 -30.325 43.311 1.00 11.18 120 LYS A C 1
ATOM 967 O O . LYS A 1 121 ? 31.699 -30.235 43.991 1.00 13.09 120 LYS A O 1
ATOM 973 N N . SER A 1 122 ? 32.719 -30.883 42.104 1.00 9.25 121 SER A N 1
ATOM 974 C CA . SER A 1 122 ? 31.512 -31.457 41.512 1.00 9.58 121 SER A CA 1
ATOM 975 C C . SER A 1 122 ? 30.369 -30.471 41.388 1.00 8.16 121 SER A C 1
ATOM 976 O O . SER A 1 122 ? 29.256 -30.717 41.869 1.00 7.68 121 SER A O 1
ATOM 979 N N . ASP A 1 123 ? 30.644 -29.347 40.749 1.00 6.78 122 ASP A N 1
ATOM 980 C CA . ASP A 1 123 ? 29.628 -28.329 40.552 1.00 7.00 122 ASP A CA 1
ATOM 981 C C . ASP A 1 123 ? 29.418 -28.223 39.047 1.00 8.15 122 ASP A C 1
ATOM 982 O O . ASP A 1 123 ? 30.098 -27.443 38.370 1.00 7.56 122 ASP A O 1
ATOM 987 N N . PRO A 1 124 ? 28.494 -29.034 38.495 1.00 8.48 123 PRO A N 1
ATOM 988 C CA . PRO A 1 124 ? 28.235 -28.997 37.052 1.00 9.18 123 PRO A CA 1
ATOM 989 C C . PRO A 1 124 ? 27.587 -27.714 36.561 1.00 8.86 123 PRO A C 1
ATOM 990 O O . PRO A 1 124 ? 27.708 -27.374 35.383 1.00 8.08 123 PRO A O 1
ATOM 994 N N . HIS A 1 125 ? 26.877 -27.011 37.445 1.00 7.25 124 HIS A N 1
ATOM 995 C CA . HIS A 1 125 ? 26.253 -25.762 37.032 1.00 7.61 124 HIS A CA 1
ATOM 996 C C . HIS A 1 125 ? 27.343 -24.740 36.716 1.00 6.24 124 HIS A C 1
ATOM 997 O O . HIS A 1 125 ? 27.272 -24.037 35.706 1.00 4.32 124 HIS A O 1
ATOM 1004 N N . MET A 1 126 ? 28.363 -24.686 37.567 1.00 5.64 125 MET A N 1
ATOM 1005 C CA . MET A 1 126 ? 29.443 -23.738 37.377 1.00 6.49 125 MET A CA 1
ATOM 1006 C C . MET A 1 126 ? 30.379 -24.070 36.210 1.00 7.79 125 MET A C 1
ATOM 1007 O O . MET A 1 126 ? 30.800 -23.168 35.481 1.00 7.13 125 MET A O 1
ATOM 1012 N N . THR A 1 127 ? 30.710 -25.347 36.018 1.00 9.33 126 THR A N 1
ATOM 1013 C CA . THR A 1 127 ? 31.577 -25.715 34.900 1.00 9.50 126 THR A CA 1
ATOM 1014 C C . THR A 1 127 ? 30.861 -25.369 33.600 1.00 8.16 126 THR A C 1
ATOM 1015 O O . THR A 1 127 ? 31.473 -24.859 32.666 1.00 7.64 126 THR A O 1
ATOM 1019 N N . ASP A 1 128 ? 29.560 -25.627 33.558 1.00 7.48 127 ASP A N 1
ATOM 1020 C CA . ASP A 1 128 ? 28.759 -25.317 32.383 1.00 8.61 127 ASP A CA 1
ATOM 1021 C C . ASP A 1 128 ? 28.767 -23.803 32.114 1.00 8.24 127 ASP A C 1
ATOM 1022 O O . ASP A 1 128 ? 28.979 -23.361 30.976 1.00 7.76 127 ASP A O 1
ATOM 1027 N N . PHE A 1 129 ? 28.559 -23.022 33.171 1.00 7.12 128 PHE A N 1
ATOM 1028 C CA . PHE A 1 129 ? 28.535 -21.561 33.093 1.00 6.09 128 PHE A CA 1
ATOM 1029 C C . PHE A 1 129 ? 29.853 -20.991 32.554 1.00 7.50 128 PHE A C 1
ATOM 1030 O O . PHE A 1 129 ? 29.865 -20.047 31.760 1.00 8.74 128 PHE A O 1
ATOM 1038 N N . LEU A 1 130 ? 30.958 -21.557 33.020 1.00 6.77 129 LEU A N 1
ATOM 1039 C CA . LEU A 1 130 ? 32.289 -21.129 32.621 1.00 7.00 129 LEU A CA 1
ATOM 1040 C C . LEU A 1 130 ? 32.638 -21.506 31.183 1.00 9.51 129 LEU A C 1
ATOM 1041 O O . LEU A 1 130 ? 33.360 -20.769 30.507 1.00 9.66 129 LEU A O 1
ATOM 1046 N N . GLU A 1 131 ? 32.133 -22.646 30.717 1.00 9.93 130 GLU A N 1
ATOM 1047 C CA . GLU A 1 131 ? 32.430 -23.112 29.365 1.00 13.85 130 GLU A CA 1
ATOM 1048 C C . GLU A 1 131 ? 31.910 -22.193 28.269 1.00 15.55 130 GLU A C 1
ATOM 1049 O O . GLU A 1 131 ? 32.635 -21.876 27.319 1.00 15.68 130 GLU A O 1
ATOM 1055 N N . SER A 1 132 ? 30.669 -21.746 28.414 1.00 18.26 131 SER A N 1
ATOM 1056 C CA . SER A 1 132 ? 30.061 -20.840 27.451 1.00 20.98 131 SER A CA 1
ATOM 1057 C C . SER A 1 132 ? 29.377 -19.717 28.206 1.00 18.70 131 SER A C 1
ATOM 1058 O O . SER A 1 132 ? 28.489 -19.963 29.012 1.00 18.84 131 SER A O 1
ATOM 1061 N N . PRO A 1 133 ? 29.682 -18.465 27.841 1.00 18.58 132 PRO A N 1
ATOM 1062 C CA . PRO A 1 133 ? 30.617 -18.123 26.767 1.00 17.40 132 PRO A CA 1
ATOM 1063 C C . PRO A 1 133 ? 32.066 -17.798 27.166 1.00 15.06 132 PRO A C 1
ATOM 1064 O O . PRO A 1 133 ? 32.885 -17.514 26.299 1.00 15.95 132 PRO A O 1
ATOM 1068 N N . TYR A 1 134 ? 32.399 -17.862 28.448 1.00 11.07 133 TYR A N 1
ATOM 1069 C CA . TYR A 1 134 ? 33.737 -17.476 28.886 1.00 10.93 133 TYR A CA 1
ATOM 1070 C C . TYR A 1 134 ? 34.939 -18.167 28.259 1.00 9.43 133 TYR A C 1
ATOM 1071 O O . TYR A 1 134 ? 35.786 -17.502 27.652 1.00 9.76 133 TYR A O 1
ATOM 1080 N N . LEU A 1 135 ? 35.012 -19.484 28.380 1.00 8.53 134 LEU A N 1
ATOM 1081 C CA . LEU A 1 135 ? 36.120 -20.235 27.801 1.00 9.44 134 LEU A CA 1
ATOM 1082 C C . LEU A 1 135 ? 36.098 -20.169 26.272 1.00 8.38 134 LEU A C 1
ATOM 1083 O O . LEU A 1 135 ? 37.146 -20.054 25.633 1.00 9.10 134 LEU A O 1
ATOM 1088 N N . SER A 1 136 ? 34.912 -20.221 25.679 1.00 7.87 135 SER A N 1
ATOM 1089 C CA . SER A 1 136 ? 34.815 -20.162 24.224 1.00 11.69 135 SER A CA 1
ATOM 1090 C C . SER A 1 136 ? 35.266 -18.817 23.649 1.00 12.34 135 SER A C 1
ATOM 1091 O O . SER A 1 136 ? 36.030 -18.783 22.678 1.00 12.04 135 SER A O 1
ATOM 1094 N N . GLU A 1 137 ? 34.853 -17.715 24.273 1.00 11.85 136 GLU A N 1
ATOM 1095 C CA . GLU A 1 137 ? 35.252 -16.391 23.799 1.00 14.42 136 GLU A CA 1
ATOM 1096 C C . GLU A 1 137 ? 36.763 -16.207 23.940 1.00 11.27 136 GLU A C 1
ATOM 1097 O O . GLU A 1 137 ? 37.387 -15.554 23.105 1.00 10.73 136 GLU A O 1
ATOM 1103 N N . SER A 1 138 ? 37.343 -16.752 25.005 1.00 9.65 137 SER A N 1
ATOM 1104 C CA . SER A 1 138 ? 38.780 -16.638 25.212 1.00 10.27 137 SER A CA 1
ATOM 1105 C C . SER A 1 138 ? 39.563 -17.223 24.059 1.00 8.86 137 SER A C 1
ATOM 1106 O O . SER A 1 138 ? 40.421 -16.541 23.496 1.00 10.18 137 SER A O 1
ATOM 1109 N N . VAL A 1 139 ? 39.264 -18.462 23.676 1.00 8.02 138 VAL A N 1
ATOM 1110 C CA . VAL A 1 139 ? 40.035 -19.054 22.595 1.00 9.42 138 VAL A CA 1
ATOM 1111 C C . VAL A 1 139 ? 39.782 -18.378 21.256 1.00 7.62 138 VAL A C 1
ATOM 1112 O O . VAL A 1 139 ? 40.691 -18.274 20.440 1.00 8.30 138 VAL A O 1
ATOM 1116 N N . GLU A 1 140 ? 38.572 -17.873 21.053 1.00 9.12 139 GLU A N 1
ATOM 1117 C CA . GLU A 1 140 ? 38.249 -17.172 19.816 1.00 11.95 139 GLU A CA 1
ATOM 1118 C C . GLU A 1 140 ? 39.066 -15.890 19.735 1.00 8.48 139 GLU A C 1
ATOM 1119 O O . GLU A 1 140 ? 39.637 -15.567 18.689 1.00 6.49 139 GLU A O 1
ATOM 1125 N N . THR A 1 141 ? 39.148 -15.187 20.859 1.00 6.81 140 THR A N 1
ATOM 1126 C CA . THR A 1 141 ? 39.892 -13.937 20.933 1.00 8.16 140 THR A CA 1
ATOM 1127 C C . THR A 1 141 ? 41.386 -14.193 20.784 1.00 7.33 140 THR A C 1
ATOM 1128 O O . THR A 1 141 ? 42.076 -13.464 20.072 1.00 7.30 140 THR A O 1
ATOM 1132 N N . ILE A 1 142 ? 41.869 -15.261 21.413 1.00 7.16 141 ILE A N 1
ATOM 1133 C CA . ILE A 1 142 ? 43.286 -15.621 21.329 1.00 6.32 141 ILE A CA 1
ATOM 1134 C C . ILE A 1 142 ? 43.669 -15.910 19.870 1.00 6.00 141 ILE A C 1
ATOM 1135 O O . ILE A 1 142 ? 44.682 -15.407 19.392 1.00 6.99 141 ILE A O 1
ATOM 1140 N N . LYS A 1 143 ? 42.836 -16.670 19.157 1.00 5.03 142 LYS A N 1
ATOM 1141 C CA . LYS A 1 143 ? 43.093 -16.994 17.751 1.00 5.84 142 LYS A CA 1
ATOM 1142 C C . LYS A 1 143 ? 43.095 -15.719 16.904 1.00 6.59 142 LYS A C 1
ATOM 1143 O O . LYS A 1 143 ? 43.950 -15.544 16.038 1.00 6.23 142 LYS A O 1
ATOM 1149 N N . LYS A 1 144 ? 42.128 -14.843 17.159 1.00 7.68 143 LYS A N 1
ATOM 1150 C CA . LYS A 1 144 ? 42.015 -13.577 16.441 1.00 9.47 143 LYS A CA 1
ATOM 1151 C C . LYS A 1 144 ? 43.272 -12.715 16.648 1.00 8.89 143 LYS A C 1
ATOM 1152 O O . LYS A 1 144 ? 43.812 -12.150 15.682 1.00 6.39 143 LYS A O 1
ATOM 1158 N N . LEU A 1 145 ? 43.729 -12.602 17.900 1.00 5.87 144 LEU A N 1
ATOM 1159 C CA . LEU A 1 145 ? 44.924 -11.819 18.211 1.00 6.47 144 LEU A CA 1
ATOM 1160 C C . LEU A 1 145 ? 46.177 -12.422 17.569 1.00 5.36 144 LEU A C 1
ATOM 1161 O O . LEU A 1 145 ? 47.026 -11.697 17.056 1.00 6.74 144 LEU A O 1
ATOM 1166 N N . GLY A 1 146 ? 46.277 -13.746 17.577 1.00 5.72 145 GLY A N 1
ATOM 116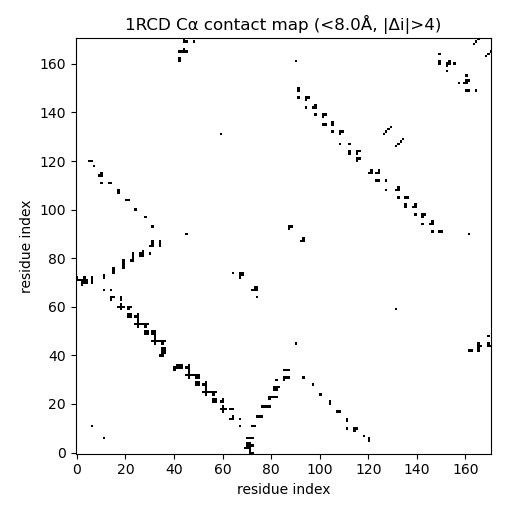7 C CA . GLY A 1 146 ? 47.411 -14.406 16.957 1.00 4.93 145 GLY A CA 1
ATOM 1168 C C . GLY A 1 146 ? 47.436 -14.093 15.472 1.00 4.85 145 GLY A C 1
ATOM 1169 O O . GLY A 1 146 ? 48.491 -13.807 14.918 1.00 6.16 145 GLY A O 1
ATOM 1170 N N . ASP A 1 147 ? 46.276 -14.150 14.823 1.00 5.04 146 ASP A N 1
ATOM 1171 C CA . ASP A 1 147 ? 46.170 -13.844 13.394 1.00 5.74 146 ASP A CA 1
ATOM 1172 C C . ASP A 1 147 ? 46.619 -12.410 13.129 1.00 5.74 146 ASP A C 1
ATOM 1173 O O . ASP A 1 147 ? 47.396 -12.163 12.212 1.00 7.97 146 ASP A O 1
ATOM 1178 N N . HIS A 1 148 ? 46.105 -11.473 13.927 1.00 5.90 147 HIS A N 1
ATOM 1179 C CA . HIS A 1 148 ? 46.443 -10.055 13.792 1.00 4.45 147 HIS A CA 1
ATOM 1180 C C . HIS A 1 148 ? 47.932 -9.812 13.923 1.00 5.58 147 HIS A C 1
ATOM 1181 O O . HIS A 1 148 ? 48.510 -9.049 13.156 1.00 5.75 147 HIS A O 1
ATOM 1188 N N . ILE A 1 149 ? 48.539 -10.423 14.933 1.00 5.15 148 ILE A N 1
ATOM 1189 C CA . ILE A 1 149 ? 49.963 -10.272 15.169 1.00 6.39 148 ILE A CA 1
ATOM 1190 C C . ILE A 1 149 ? 50.746 -10.776 13.948 1.00 7.48 148 ILE A C 1
ATOM 1191 O O . ILE A 1 149 ? 51.658 -10.110 13.467 1.00 8.20 148 ILE A O 1
ATOM 1196 N N . THR A 1 150 ? 50.366 -11.932 13.425 1.00 7.04 149 THR A N 1
ATOM 1197 C CA . THR A 1 150 ? 51.037 -12.477 12.252 1.00 8.84 149 THR A CA 1
ATOM 1198 C C . THR A 1 150 ? 50.976 -11.523 11.048 1.00 7.83 149 THR A C 1
ATOM 1199 O O . THR A 1 150 ? 52.007 -11.246 10.423 1.00 8.37 149 THR A O 1
ATOM 1203 N N . SER A 1 151 ? 49.787 -11.001 10.754 1.00 8.01 150 SER A N 1
ATOM 1204 C CA . SER A 1 151 ? 49.598 -10.074 9.634 1.00 9.38 150 SER A CA 1
ATOM 1205 C C . SER A 1 151 ? 50.408 -8.791 9.810 1.00 8.15 150 SER A C 1
ATOM 1206 O O . SER A 1 151 ? 51.086 -8.338 8.887 1.00 9.95 150 SER A O 1
ATOM 1209 N N . LEU A 1 152 ? 50.341 -8.204 10.997 1.00 8.21 151 LEU A N 1
ATOM 1210 C CA . LEU A 1 152 ? 51.079 -6.980 11.263 1.00 9.37 151 LEU A CA 1
ATOM 1211 C C . LEU A 1 152 ? 52.597 -7.207 11.178 1.00 11.43 151 LEU A C 1
ATOM 1212 O O . LEU A 1 152 ? 53.329 -6.355 10.666 1.00 12.26 151 LEU A O 1
ATOM 1217 N N . LYS A 1 153 ? 53.072 -8.356 11.648 1.00 12.47 152 LYS A N 1
ATOM 1218 C CA . LYS A 1 153 ? 54.494 -8.670 11.575 1.00 15.29 152 LYS A CA 1
ATOM 1219 C C . LYS A 1 153 ? 54.960 -8.754 10.120 1.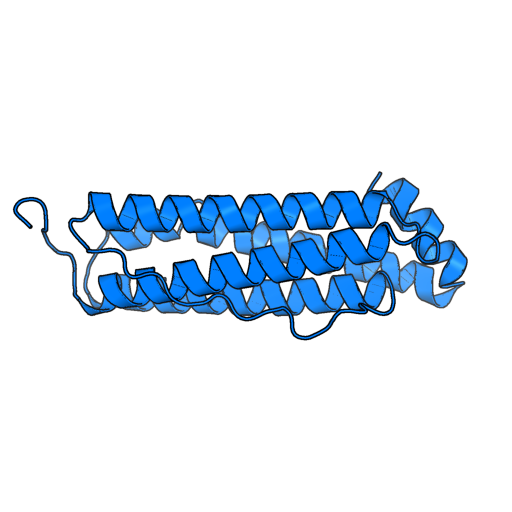00 16.97 152 LYS A C 1
ATOM 1220 O O . LYS A 1 153 ? 56.078 -8.343 9.801 1.00 17.94 152 LYS A O 1
ATOM 1226 N N . LYS A 1 154 ? 54.119 -9.306 9.246 1.00 17.75 153 LYS A N 1
ATOM 1227 C CA . LYS A 1 154 ? 54.453 -9.417 7.827 1.00 18.97 153 LYS A CA 1
ATOM 1228 C C . LYS A 1 154 ? 54.715 -8.016 7.266 1.00 18.85 153 LYS A C 1
ATOM 1229 O O . LYS A 1 154 ? 55.686 -7.793 6.549 1.00 20.81 153 LYS A O 1
ATOM 1235 N N . LEU A 1 155 ? 53.831 -7.080 7.593 1.00 16.65 154 LEU A N 1
ATOM 1236 C CA . LEU A 1 155 ? 53.946 -5.702 7.134 1.00 14.53 154 LEU A CA 1
ATOM 1237 C C . LEU A 1 155 ? 55.102 -4.948 7.781 1.00 14.94 154 LEU A C 1
ATOM 1238 O O . LEU A 1 155 ? 55.777 -4.143 7.132 1.00 13.70 154 LEU A O 1
ATOM 1243 N N . TRP A 1 156 ? 55.321 -5.217 9.063 1.00 16.09 155 TRP A N 1
ATOM 1244 C CA . TRP A 1 156 ? 56.363 -4.574 9.849 1.00 17.38 155 TRP A CA 1
ATOM 1245 C C . TRP A 1 156 ? 57.739 -4.676 9.216 1.00 20.89 155 TRP A C 1
ATOM 1246 O O . TRP A 1 156 ? 58.510 -3.715 9.239 1.00 19.95 155 TRP A O 1
ATOM 1257 N N . SER A 1 157 ? 58.044 -5.850 8.672 1.00 24.68 156 SER A N 1
ATOM 1258 C CA . SER A 1 157 ? 59.336 -6.104 8.038 1.00 29.40 156 SER A CA 1
ATOM 1259 C C . SER A 1 157 ? 59.657 -5.165 6.869 1.00 31.46 156 SER A C 1
ATOM 1260 O O . SER A 1 157 ? 60.827 -4.956 6.530 1.00 32.97 156 SER A O 1
ATOM 1263 N N . SER A 1 158 ? 58.620 -4.598 6.262 1.00 32.32 157 SER A N 1
ATOM 1264 C CA . SER A 1 158 ? 58.803 -3.665 5.157 1.00 31.76 157 SER A CA 1
ATOM 1265 C C . SER A 1 158 ? 58.985 -2.260 5.736 1.00 31.35 157 SER A C 1
ATOM 1266 O O . SER A 1 158 ? 60.055 -1.664 5.609 1.00 31.18 157 SER A O 1
ATOM 1269 N N . HIS A 1 159 ? 57.935 -1.736 6.365 1.00 28.70 158 HIS A N 1
ATOM 1270 C CA . HIS A 1 159 ? 57.962 -0.408 6.974 1.00 28.06 158 HIS A CA 1
ATOM 1271 C C . HIS A 1 159 ? 56.939 -0.381 8.090 1.00 25.41 158 HIS A C 1
ATOM 1272 O O . HIS A 1 159 ? 55.750 -0.548 7.838 1.00 25.67 158 HIS A O 1
ATOM 1279 N N . PRO A 1 160 ? 57.377 -0.137 9.331 1.00 23.61 159 PRO A N 1
ATOM 1280 C CA . PRO A 1 160 ? 56.492 -0.080 10.500 1.00 21.32 159 PRO A CA 1
ATOM 1281 C C . PRO A 1 160 ? 55.485 1.068 10.420 1.00 20.17 159 PRO A C 1
ATOM 1282 O O . PRO A 1 160 ? 54.334 0.928 10.846 1.00 21.41 159 PRO A O 1
ATOM 1286 N N . GLY A 1 161 ? 55.928 2.205 9.891 1.00 19.70 160 GLY A N 1
ATOM 1287 C CA . GLY A 1 161 ? 55.047 3.353 9.757 1.00 18.71 160 GLY A CA 1
ATOM 1288 C C . GLY A 1 161 ? 53.882 3.012 8.850 1.00 18.71 160 GLY A C 1
ATOM 1289 O O . GLY A 1 161 ? 52.714 3.166 9.225 1.00 18.56 160 GLY A O 1
ATOM 1290 N N . MET A 1 162 ? 54.204 2.498 7.667 1.00 16.28 161 MET A N 1
ATOM 1291 C CA . MET A 1 162 ? 53.187 2.111 6.702 1.00 14.50 161 MET A CA 1
ATOM 1292 C C . MET A 1 162 ? 52.396 0.896 7.202 1.00 11.57 161 MET A C 1
ATOM 1293 O O . MET A 1 162 ? 51.191 0.799 6.976 1.00 9.30 161 MET A O 1
ATOM 1298 N N . ALA A 1 163 ? 53.069 -0.001 7.920 1.00 9.29 162 ALA A N 1
ATOM 1299 C CA . ALA A 1 163 ? 52.438 -1.205 8.467 1.00 9.25 162 ALA A CA 1
ATOM 1300 C C . ALA A 1 163 ? 51.241 -0.863 9.340 1.00 7.91 162 ALA A C 1
ATOM 1301 O O . ALA A 1 163 ? 50.142 -1.381 9.133 1.00 9.50 162 ALA A O 1
ATOM 1303 N N . GLU A 1 164 ? 51.458 -0.002 10.326 1.00 7.93 163 GLU A N 1
ATOM 1304 C CA . GLU A 1 164 ? 50.390 0.405 11.232 1.00 7.64 163 GLU A CA 1
ATOM 1305 C C . GLU A 1 164 ? 49.266 1.134 10.515 1.00 5.51 163 GLU A C 1
ATOM 1306 O O . GLU A 1 164 ? 48.093 0.922 10.809 1.00 5.74 163 GLU A O 1
ATOM 1312 N N . TYR A 1 165 ? 49.625 2.019 9.597 1.00 5.23 164 TYR A N 1
ATOM 1313 C CA . TYR A 1 165 ? 48.638 2.771 8.837 1.00 3.25 164 TYR A CA 1
ATOM 1314 C C . TYR A 1 165 ? 47.737 1.847 8.011 1.00 2.96 164 TYR A C 1
ATOM 1315 O O . TYR A 1 165 ? 46.516 1.969 8.051 1.00 4.17 164 TYR A O 1
ATOM 1324 N N . LEU A 1 166 ? 48.338 0.944 7.246 1.00 3.45 165 LEU A N 1
ATOM 1325 C CA . LEU A 1 166 ? 47.585 0.013 6.411 1.00 5.84 165 LEU A CA 1
ATOM 1326 C C . LEU A 1 166 ? 46.754 -0.989 7.210 1.00 6.44 165 LEU A C 1
ATOM 1327 O O . LEU A 1 166 ? 45.611 -1.271 6.862 1.00 5.12 165 LEU A O 1
ATOM 1332 N N . PHE A 1 167 ? 47.321 -1.505 8.291 1.00 6.50 166 PHE A N 1
ATOM 1333 C CA . PHE A 1 167 ? 46.624 -2.468 9.137 1.00 7.72 166 PHE A CA 1
ATOM 1334 C C . PHE A 1 167 ? 45.412 -1.785 9.814 1.00 6.80 166 PHE A C 1
ATOM 1335 O O . PHE A 1 167 ? 44.317 -2.352 9.887 1.00 4.18 166 PHE A O 1
ATOM 1343 N N . ASN A 1 168 ? 45.623 -0.566 10.302 1.00 5.63 167 ASN A N 1
ATOM 1344 C CA . ASN A 1 168 ? 44.576 0.220 10.954 1.00 7.66 167 ASN A CA 1
ATOM 1345 C C . ASN A 1 168 ? 43.383 0.386 10.014 1.00 9.12 167 ASN A C 1
ATOM 1346 O O . ASN A 1 168 ? 42.228 0.313 10.431 1.00 9.85 167 ASN A O 1
ATOM 1351 N N . LYS A 1 169 ? 43.682 0.588 8.739 1.00 8.22 168 LYS A N 1
ATOM 1352 C CA . LYS A 1 169 ? 42.662 0.783 7.726 1.00 9.64 168 LYS A CA 1
ATOM 1353 C C . LYS A 1 169 ? 42.026 -0.514 7.210 1.00 9.74 168 LYS A C 1
ATOM 1354 O O . LYS A 1 169 ? 40.807 -0.652 7.203 1.00 11.14 168 LYS A O 1
ATOM 1360 N N . HIS A 1 170 ? 42.850 -1.472 6.807 1.00 6.95 169 HIS A N 1
ATOM 1361 C CA . HIS A 1 170 ? 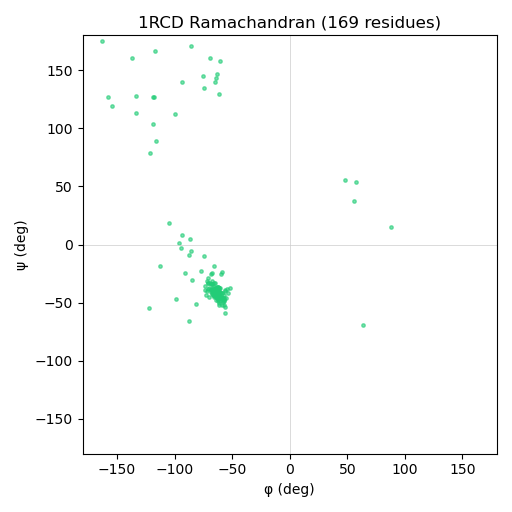42.348 -2.707 6.213 1.00 8.07 169 HIS A CA 1
ATOM 1362 C C . HIS A 1 170 ? 41.930 -3.858 7.074 1.00 9.27 169 HIS A C 1
ATOM 1363 O O . HIS A 1 170 ? 41.089 -4.647 6.660 1.00 11.42 169 HIS A O 1
ATOM 1370 N N . THR A 1 171 ? 42.551 -4.017 8.228 1.00 7.08 170 THR A N 1
ATOM 1371 C CA . THR A 1 171 ? 42.171 -5.118 9.083 1.00 8.67 170 THR A CA 1
ATOM 1372 C C . THR A 1 171 ? 41.233 -4.656 10.173 1.00 9.72 170 THR A C 1
ATOM 1373 O O . THR A 1 171 ? 40.210 -5.281 10.414 1.00 9.87 170 THR A O 1
ATOM 1377 N N . LEU A 1 172 ? 41.588 -3.555 10.826 1.00 11.27 171 LEU A N 1
ATOM 1378 C CA . LEU A 1 172 ? 40.796 -3.016 11.928 1.00 12.76 171 LEU A CA 1
ATOM 1379 C C . LEU A 1 172 ? 39.687 -2.051 11.494 1.00 15.19 171 LEU A C 1
ATOM 1380 O O . LEU A 1 172 ? 38.834 -1.671 12.301 1.00 14.11 171 LEU A O 1
ATOM 1385 N N . GLY A 1 173 ? 39.693 -1.676 10.223 1.00 17.92 172 GLY A N 1
ATOM 1386 C CA . GLY A 1 173 ? 38.690 -0.758 9.720 1.00 24.53 172 GLY A CA 1
ATOM 1387 C C . GLY A 1 173 ? 37.539 -1.466 9.033 1.00 29.59 172 GLY A C 1
ATOM 1388 O O . GLY A 1 173 ? 37.429 -2.706 9.177 1.00 33.11 172 GLY A O 1
#

Sequence (171 aa):
SQVRQNFHQDCEAGLNRTVNLKFHSSYVYLSMASYFNRDDVALSNFAKFFRERSEEEKEHAEKLIEYQNQRGGRVFLQSVEKPERDDWANGLEALQTALKLQKSVNQALLDLHAVAADKSDPHMTDFLESPYLSESVETIKKLGDHITSLKKLWSSHPGMAEYLFNKHTLG

CATH classification: 1.20.1260.10

Radius of gyration: 18.18 Å; Cα contacts (8 Å, |Δi|>4): 187; chains: 1; bounding box: 41×44×47 Å

Solvent-accessible surface area: 9084 Å² total; per-residue (Å²): 79,188,86,80,146,89,13,73,129,66,0,28,58,14,0,22,111,0,3,39,37,0,48,29,0,13,94,3,0,70,20,0,0,58,15,0,81,96,142,100,32,70,15,71,34,0,3,81,13,0,98,93,19,6,90,61,0,70,67,3,0,88,65,0,39,122,6,1,87,114,24,3,0,126,44,147,118,138,96,61,116,114,12,123,75,113,70,4,45,38,0,21,69,0,0,60,26,0,41,133,24,1,116,59,0,24,94,13,0,78,77,5,36,59,49,0,56,110,66,80,2,96,94,0,20,97,40,0,80,77,61,2,25,42,25,0,88,120,13,35,135,92,0,26,66,17,12,73,44,0,103,150,61,58,98,76,112,60,55,103,2,31,150,57,2,19,130,135,60,10,86

Organism: Aquarana catesbeiana (NCBI:txid8400)

Secondary structure (DSSP, 8-state):
-TT--S--HHHHHHHHHHHHHHHHHHHHHHHHHHHHTSTTT--HHHHHHHHHHHHHHHHHHHHHHHHHHHHT--------PPPS-S---SHHHHHHHHHHHHHHHHHHHHHHHHHHHHTT-HHHHHHIIIIIIHHHHHHHHHHHHHHHHHHHHHTT-HHHHHHHHHHHT--

InterPro domains:
  IPR001519 Ferritin [PTHR11431] (2-173)
  IPR008331 Ferritin/DPS domain [PF00210] (15-154)
  IPR009040 Ferritin-like diiron domain [PS50905] (7-156)
  IPR009078 Ferritin-like superfamily [SSF47240] (2-172)
  IPR012347 Ferritin-like [G3DSA:1.20.1260.10] (1-173)
  IPR014034 Ferritin, conserved site [PS00204] (123-143)
  IPR014034 Ferritin, conserved site [PS00540] (58-76)

Nearest PDB structures (foldseek):
  1rcd-assembly1_A  TM=1.006E+00  e=5.007E-24  Aquarana catesbeiana
  1rcg-assembly1_A  TM=1.006E+00  e=1.685E-23  Aquarana catesbeiana
  1rcc-assembly1_A  TM=1.005E+00  e=3.663E-23  Aquarana catesbeiana
  4p18-assembly1_X  TM=9.893E-01  e=6.488E-18  Aquarana catesbeiana
  8j0u-assembly1_A  TM=9.967E-01  e=3.825E-16  Equus caballus

Foldseek 3Di:
DVQADLDDPVLLVLLLVLLLLLLLQLLQLQLQLVQCVPPVNPLNLLSVVSNVVSVVSNVVSVVSCVVCVNNVHDHDHDDRDHDPDNHQPHSLSSLVVNLVSLVVSLVSLVVSLVVCVVSVNVVVVVVSVPPPNVVSVVVNVVSVVLNVQLVVVVVPPNVVSSVCCSPPVSD

B-factor: mean 12.45, std 8.77, range [2.0, 49.51]